Protein AF-A0A8T6Y5B9-F1 (afdb_monomer)

Radius of gyration: 26.4 Å; Cα contacts (8 Å, |Δi|>4): 118; chains: 1; bounding box: 55×41×77 Å

Sequence (148 aa):
MKRRPLILALGVMLLVVIGAAAWYLASPLFIDRTVEEEFPISLPGESEMEEMSELERQSLATEVMETAQAMPDERMEEPMPTERAPEEVRTGDFVGADSFHQGSGQARIFVLADGTRLLRLEDFMVTNGPDLHVLLATEPSPAGQDDL

Foldseek 3Di:
DPVVVVVVVVVVVVVVVVVVVVCVVCVLQPDDDDDDDDDPDDDPPPVSVVVDDPVVVVVVVVVVVVVVVPDPPPPPPQPDQDPDDWAWDDKDWDAALDPQWGWTFMWIWTQGSSRDIDTDTGPIDIRGDPDDDDDDFPDPRDNDPVRD

Structure (mmCIF, N/CA/C/O backbone):
data_AF-A0A8T6Y5B9-F1
#
_entry.id   AF-A0A8T6Y5B9-F1
#
loop_
_atom_site.group_PDB
_atom_site.id
_atom_site.type_symbol
_atom_site.label_atom_id
_atom_site.label_alt_id
_atom_site.label_comp_id
_atom_site.label_asym_id
_atom_site.label_entity_id
_atom_site.label_seq_id
_atom_site.pdbx_PDB_ins_code
_atom_site.Cartn_x
_atom_site.Cartn_y
_atom_site.Cartn_z
_atom_site.occupancy
_atom_site.B_iso_o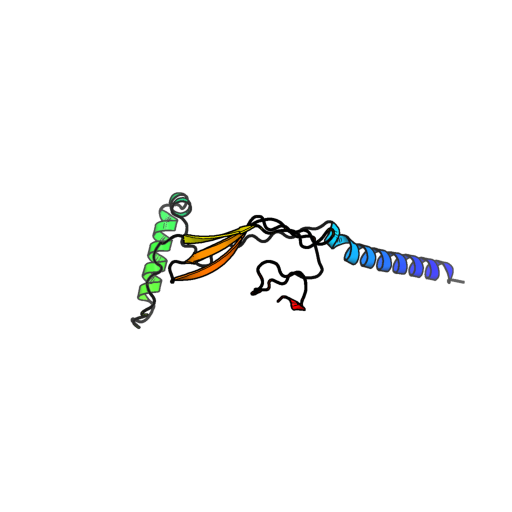r_equiv
_atom_site.auth_seq_id
_atom_site.auth_comp_id
_atom_site.auth_asym_id
_atom_site.auth_atom_id
_atom_site.pdbx_PDB_model_num
ATOM 1 N N . MET A 1 1 ? 33.107 20.531 -43.721 1.00 54.91 1 MET A N 1
ATOM 2 C CA . MET A 1 1 ? 33.435 19.153 -43.285 1.00 54.91 1 MET A CA 1
ATOM 3 C C . MET A 1 1 ? 33.362 19.034 -41.753 1.00 54.91 1 MET A C 1
ATOM 5 O O . MET A 1 1 ? 34.398 19.138 -41.123 1.00 54.91 1 MET A O 1
ATOM 9 N N . LYS A 1 2 ? 32.172 18.874 -41.133 1.00 63.06 2 LYS A N 1
ATOM 10 C CA . LYS A 1 2 ? 32.004 18.583 -39.676 1.00 63.06 2 LYS A CA 1
ATOM 11 C C . LYS A 1 2 ? 30.701 17.818 -39.324 1.00 63.06 2 LYS A C 1
ATOM 13 O O . LYS A 1 2 ? 30.277 17.813 -38.179 1.00 63.06 2 LYS A O 1
ATOM 18 N N . ARG A 1 3 ? 30.028 17.174 -40.292 1.00 70.56 3 ARG A N 1
ATOM 19 C CA . ARG A 1 3 ? 28.700 16.553 -40.063 1.00 70.56 3 ARG A CA 1
ATOM 20 C C . ARG A 1 3 ? 28.756 15.220 -39.302 1.00 70.56 3 ARG A C 1
ATOM 22 O O . ARG A 1 3 ? 27.829 14.899 -38.579 1.00 70.56 3 ARG A O 1
ATOM 29 N N . ARG A 1 4 ? 29.857 14.471 -39.416 1.00 78.88 4 ARG A N 1
ATOM 30 C CA . ARG A 1 4 ? 30.062 13.181 -38.731 1.00 78.88 4 ARG A CA 1
ATOM 31 C C . ARG A 1 4 ? 30.026 13.259 -37.193 1.00 78.88 4 ARG A C 1
ATOM 33 O O . ARG A 1 4 ? 29.256 12.500 -36.617 1.00 78.88 4 ARG A O 1
ATOM 40 N N . PRO A 1 5 ? 30.773 14.161 -36.522 1.00 82.81 5 PRO A N 1
ATOM 41 C CA . PRO A 1 5 ? 30.681 14.282 -35.065 1.00 82.81 5 PRO A CA 1
ATOM 42 C C . PRO A 1 5 ? 29.301 14.775 -34.612 1.00 82.81 5 PRO A C 1
ATOM 44 O O . PRO A 1 5 ? 28.825 14.351 -33.569 1.00 82.81 5 PRO A O 1
ATOM 47 N N . LEU A 1 6 ? 28.626 15.602 -35.422 1.00 85.19 6 LEU A N 1
ATOM 48 C CA . LEU A 1 6 ? 27.264 16.060 -35.139 1.00 85.19 6 LEU A CA 1
ATOM 49 C C . LEU A 1 6 ? 26.246 14.906 -35.187 1.00 85.19 6 LEU A C 1
ATOM 51 O O . LEU A 1 6 ? 25.402 14.803 -34.308 1.00 85.19 6 LEU A O 1
ATOM 55 N N . ILE A 1 7 ? 26.345 14.021 -36.186 1.00 90.12 7 ILE A N 1
ATOM 56 C CA . ILE A 1 7 ? 25.473 12.840 -36.310 1.00 90.12 7 ILE A CA 1
ATOM 57 C C . ILE A 1 7 ? 25.712 11.863 -35.152 1.00 90.12 7 ILE A C 1
ATOM 59 O O . ILE A 1 7 ? 24.751 11.346 -34.594 1.00 90.12 7 ILE A O 1
ATOM 63 N N . LEU A 1 8 ? 26.972 11.641 -34.760 1.00 91.31 8 LEU A N 1
ATOM 64 C CA . LEU A 1 8 ? 27.297 10.804 -33.601 1.00 91.31 8 LEU A CA 1
ATOM 65 C C . LEU A 1 8 ? 26.741 11.400 -32.303 1.00 91.31 8 LEU A C 1
ATOM 67 O O . LEU A 1 8 ? 26.109 10.683 -31.536 1.00 91.31 8 LEU A O 1
ATOM 71 N N . ALA A 1 9 ? 26.911 12.706 -32.085 1.00 92.44 9 ALA A N 1
ATOM 72 C CA . ALA A 1 9 ? 26.361 13.387 -30.915 1.00 92.44 9 ALA A CA 1
ATOM 73 C C . ALA A 1 9 ? 24.825 13.300 -30.866 1.00 92.44 9 ALA A C 1
ATOM 75 O O . ALA A 1 9 ? 24.260 13.004 -29.816 1.00 92.44 9 ALA A O 1
ATOM 76 N N . LEU A 1 10 ? 24.151 13.487 -32.007 1.00 94.88 10 LEU A N 1
ATOM 77 C CA . LEU A 1 10 ? 22.697 13.348 -32.110 1.00 94.88 10 LEU A CA 1
ATOM 78 C C . LEU A 1 10 ? 22.241 11.907 -31.833 1.00 94.88 10 LEU A C 1
ATOM 80 O O . LEU A 1 10 ? 21.259 11.702 -31.129 1.00 94.88 10 LEU A O 1
ATOM 84 N N . GLY A 1 11 ? 22.970 10.915 -32.351 1.00 96.56 11 GLY A N 1
ATOM 85 C CA . GLY A 1 11 ? 22.688 9.500 -32.112 1.00 96.56 11 GLY A CA 1
ATOM 86 C C . GLY A 1 11 ? 22.847 9.106 -30.643 1.00 96.56 11 GLY A C 1
ATOM 87 O O . GLY A 1 11 ? 21.987 8.419 -30.102 1.00 96.56 11 GLY A O 1
ATOM 88 N N . VAL A 1 12 ? 23.898 9.590 -29.974 1.00 97.44 12 VAL A N 1
ATOM 89 C CA . VAL A 1 12 ? 24.101 9.373 -28.532 1.00 97.44 12 VAL A CA 1
ATOM 90 C C . VAL A 1 12 ? 22.983 10.026 -27.725 1.00 97.44 12 VAL A C 1
ATOM 92 O O . VAL A 1 12 ? 22.411 9.382 -26.853 1.00 97.44 12 VAL A O 1
ATOM 95 N N . MET A 1 13 ? 22.620 11.270 -28.041 1.00 97.56 13 MET A N 1
ATOM 96 C CA . MET A 1 13 ? 21.514 11.955 -27.371 1.00 97.56 13 MET A CA 1
ATOM 97 C C . MET A 1 13 ? 20.188 11.206 -27.551 1.00 97.56 13 MET A C 1
ATOM 99 O O . MET A 1 13 ? 19.460 11.020 -26.581 1.00 97.56 13 MET A O 1
ATOM 103 N N . LEU A 1 14 ? 19.895 10.720 -28.761 1.00 97.81 14 LEU A N 1
ATOM 104 C CA . LEU A 1 14 ? 18.699 9.919 -29.019 1.00 97.81 14 LEU A CA 1
ATOM 105 C C . LEU A 1 14 ? 18.702 8.616 -28.207 1.00 97.81 14 LEU A C 1
ATOM 107 O O . LEU A 1 14 ? 17.686 8.268 -27.615 1.00 97.81 14 LEU A O 1
ATOM 111 N N . LEU A 1 15 ? 19.841 7.922 -28.135 1.00 98.19 15 LEU A N 1
ATOM 112 C CA . LEU A 1 15 ? 19.991 6.714 -27.319 1.00 98.19 15 LEU A CA 1
ATOM 113 C C . LEU A 1 15 ? 19.756 6.982 -25.833 1.00 98.19 15 LEU A C 1
ATOM 115 O O . LEU A 1 15 ? 19.089 6.188 -25.179 1.00 98.19 15 LEU A O 1
ATOM 119 N N . VAL A 1 16 ? 20.260 8.100 -25.307 1.00 98.31 16 VAL A N 1
ATOM 120 C CA . VAL A 1 16 ? 20.036 8.495 -23.909 1.00 98.31 16 VAL A CA 1
ATOM 121 C C . VAL A 1 16 ? 18.553 8.748 -23.649 1.00 98.31 16 VAL A C 1
ATOM 123 O O . VAL A 1 16 ? 18.023 8.254 -22.658 1.00 98.31 16 VAL A O 1
ATOM 126 N N . VAL A 1 17 ? 17.863 9.458 -24.547 1.00 98.31 17 VAL A N 1
ATOM 127 C CA . VAL A 1 17 ? 16.420 9.724 -24.414 1.00 98.31 17 VAL A CA 1
ATOM 128 C C . VAL A 1 17 ? 15.612 8.426 -24.459 1.00 98.31 17 VAL A C 1
ATOM 130 O O . VAL A 1 17 ? 14.750 8.218 -23.610 1.00 98.31 17 VAL A O 1
ATOM 133 N N . ILE A 1 18 ? 15.913 7.531 -25.406 1.00 98.25 18 ILE A N 1
ATOM 134 C CA . ILE A 1 18 ? 15.248 6.223 -25.503 1.00 98.25 18 ILE A CA 1
ATOM 135 C C . ILE A 1 18 ? 15.522 5.390 -24.249 1.00 98.25 18 ILE A C 1
ATOM 137 O O . ILE A 1 18 ? 14.598 4.792 -23.707 1.00 98.25 18 ILE A O 1
ATOM 141 N N . GLY A 1 19 ? 16.765 5.374 -23.765 1.00 98.25 19 GLY A N 1
ATOM 142 C CA . GLY A 1 19 ? 17.140 4.661 -22.547 1.00 98.25 19 GLY A CA 1
ATOM 143 C C . GLY A 1 19 ? 16.400 5.182 -21.315 1.00 98.25 19 GLY A C 1
ATOM 144 O O . GLY A 1 19 ? 15.865 4.388 -20.548 1.00 98.25 19 GLY A O 1
ATOM 145 N N . ALA A 1 20 ? 16.301 6.504 -21.158 1.00 97.56 20 ALA A N 1
ATOM 146 C CA . ALA A 1 20 ? 15.557 7.123 -20.064 1.00 97.56 20 ALA A CA 1
ATOM 147 C C . ALA A 1 20 ? 14.054 6.805 -20.134 1.00 97.56 20 ALA A C 1
ATOM 149 O O . ALA A 1 20 ? 13.455 6.464 -19.117 1.00 97.56 20 ALA A O 1
ATOM 150 N N . ALA A 1 21 ? 13.456 6.860 -21.328 1.00 96.81 21 ALA A N 1
ATOM 151 C CA . ALA A 1 21 ? 12.051 6.508 -21.527 1.00 96.81 21 ALA A CA 1
ATOM 152 C C . ALA A 1 21 ? 11.784 5.022 -21.239 1.00 96.81 21 ALA A C 1
ATOM 154 O O . ALA A 1 21 ? 10.830 4.693 -20.538 1.00 96.81 21 ALA A O 1
ATOM 155 N N . ALA A 1 22 ? 12.647 4.129 -21.733 1.00 96.00 22 ALA A N 1
ATOM 156 C CA . ALA A 1 22 ? 12.554 2.697 -21.469 1.00 96.00 22 ALA A CA 1
ATOM 157 C C . ALA A 1 22 ? 12.674 2.396 -19.970 1.00 96.00 22 ALA A C 1
ATOM 159 O O . ALA A 1 22 ? 11.895 1.605 -19.448 1.00 96.00 22 ALA A O 1
ATOM 160 N N . TRP A 1 23 ? 13.601 3.060 -19.271 1.00 95.25 23 TRP A N 1
ATOM 161 C CA . TRP A 1 23 ? 13.734 2.927 -17.824 1.00 95.25 23 TRP A CA 1
ATOM 162 C C . TRP A 1 23 ? 12.483 3.412 -17.091 1.00 95.25 23 TRP A C 1
ATOM 164 O O . TRP A 1 23 ? 11.965 2.675 -16.267 1.00 95.25 23 TRP A O 1
ATOM 174 N N . TYR A 1 24 ? 11.954 4.591 -17.424 1.00 91.75 24 TYR A N 1
ATOM 175 C CA . TYR A 1 24 ? 10.745 5.133 -16.793 1.00 91.75 24 TYR A CA 1
ATOM 176 C C . TYR A 1 24 ? 9.523 4.207 -16.936 1.00 91.75 24 TYR A C 1
ATOM 178 O O . TYR A 1 24 ? 8.742 4.067 -16.001 1.00 91.75 24 TYR A O 1
ATOM 186 N N . LEU A 1 25 ? 9.373 3.548 -18.090 1.00 90.44 25 LEU A N 1
ATOM 187 C CA . LEU A 1 25 ? 8.274 2.611 -18.358 1.00 90.44 25 LEU A CA 1
ATOM 188 C C . LEU A 1 25 ? 8.479 1.234 -17.710 1.00 90.44 25 LEU A C 1
ATOM 190 O O . LEU A 1 25 ? 7.505 0.580 -17.353 1.00 90.44 25 LEU A O 1
ATOM 194 N N . ALA A 1 26 ? 9.726 0.772 -17.590 1.00 89.50 26 ALA A N 1
ATOM 195 C CA . ALA A 1 26 ? 10.037 -0.561 -17.079 1.00 89.50 26 ALA A CA 1
ATOM 196 C C . ALA A 1 26 ? 10.311 -0.583 -15.571 1.00 89.50 26 ALA A C 1
ATOM 198 O O . ALA A 1 26 ? 10.074 -1.604 -14.935 1.00 89.50 26 ALA A O 1
ATOM 199 N N . SER A 1 27 ? 10.800 0.513 -14.983 1.00 90.62 27 SER A N 1
ATOM 200 C CA . SER A 1 27 ? 11.190 0.559 -13.572 1.00 90.62 27 SER A CA 1
ATOM 201 C C . SER A 1 27 ? 10.068 0.185 -12.599 1.00 90.62 27 SER A C 1
ATOM 203 O O . SER A 1 27 ? 10.385 -0.505 -11.632 1.00 90.62 27 SER A O 1
ATOM 205 N N . PRO A 1 28 ? 8.781 0.531 -12.833 1.00 87.50 28 PRO A N 1
ATOM 206 C CA . PRO A 1 28 ? 7.703 0.095 -11.946 1.00 87.50 28 PRO A CA 1
ATOM 207 C C . PRO A 1 28 ? 7.551 -1.431 -11.874 1.00 87.50 28 PRO A C 1
ATOM 209 O O . PRO A 1 28 ? 7.037 -1.939 -10.892 1.00 87.50 28 PRO A O 1
ATOM 212 N N . LEU A 1 29 ? 8.032 -2.192 -12.864 1.00 85.75 29 LEU A N 1
ATOM 213 C CA . LEU A 1 29 ? 7.978 -3.661 -12.826 1.00 85.75 29 LEU A CA 1
ATOM 214 C C . LEU A 1 29 ? 8.993 -4.286 -11.855 1.00 85.75 29 LEU A C 1
ATOM 216 O O . LEU A 1 29 ? 8.920 -5.484 -11.602 1.00 85.75 29 LEU A O 1
ATOM 220 N N . PHE A 1 30 ? 9.959 -3.507 -11.356 1.00 87.25 30 PHE A N 1
ATOM 221 C CA . PHE A 1 30 ? 11.065 -4.003 -10.528 1.00 87.25 30 PHE A CA 1
ATOM 222 C C . PHE A 1 30 ? 11.235 -3.254 -9.203 1.00 87.25 30 PHE A C 1
ATOM 224 O O . PHE A 1 30 ? 12.073 -3.650 -8.397 1.00 87.25 30 PHE A O 1
ATOM 231 N N . ILE A 1 31 ? 10.531 -2.136 -9.012 1.00 87.81 31 ILE A N 1
ATOM 232 C CA . ILE A 1 31 ? 10.682 -1.272 -7.842 1.00 87.81 31 ILE A CA 1
ATOM 233 C C . ILE A 1 31 ? 9.360 -1.241 -7.094 1.00 87.81 31 ILE A C 1
ATOM 235 O O . ILE A 1 31 ? 8.391 -0.655 -7.573 1.00 87.81 31 ILE A O 1
ATOM 239 N N . ASP A 1 32 ? 9.376 -1.817 -5.899 1.00 89.75 32 ASP A N 1
ATOM 240 C CA . ASP A 1 32 ? 8.232 -1.841 -4.999 1.00 89.75 32 ASP A CA 1
ATOM 241 C C . ASP A 1 32 ? 8.285 -0.669 -4.015 1.00 89.75 32 ASP A C 1
ATOM 243 O O . ASP A 1 32 ? 9.358 -0.173 -3.651 1.00 89.75 32 ASP A O 1
ATOM 247 N N . ARG A 1 33 ? 7.106 -0.221 -3.575 1.00 88.56 33 ARG A N 1
ATOM 248 C CA . ARG A 1 33 ? 6.955 0.809 -2.547 1.00 88.56 33 ARG A CA 1
ATOM 249 C C . ARG A 1 33 ? 6.203 0.233 -1.356 1.00 88.56 33 ARG A C 1
ATOM 251 O O . ARG A 1 33 ? 5.022 -0.074 -1.468 1.00 88.56 33 ARG A O 1
ATOM 258 N N . THR A 1 34 ? 6.875 0.175 -0.214 1.00 91.50 34 THR A N 1
ATOM 259 C CA . THR A 1 34 ? 6.259 -0.183 1.067 1.00 91.50 34 THR A CA 1
ATOM 260 C C . THR A 1 34 ? 5.827 1.081 1.800 1.00 91.50 34 THR A C 1
ATOM 262 O O . THR A 1 34 ? 6.546 2.085 1.796 1.00 91.50 34 THR A O 1
ATOM 265 N N . VAL A 1 35 ? 4.641 1.041 2.401 1.00 91.88 35 VAL A N 1
ATOM 266 C CA . VAL A 1 35 ? 4.094 2.114 3.230 1.00 91.88 35 VAL A CA 1
ATOM 267 C C . VAL A 1 35 ? 3.717 1.501 4.571 1.00 91.88 35 VAL A C 1
ATOM 269 O O . VAL A 1 35 ? 2.902 0.585 4.622 1.00 91.88 35 VAL A O 1
ATOM 272 N N . GLU A 1 36 ? 4.341 1.992 5.634 1.00 92.31 36 GLU A N 1
ATOM 273 C CA . GLU A 1 36 ? 4.051 1.604 7.012 1.00 92.31 36 GLU A CA 1
ATOM 274 C C . GLU A 1 36 ? 3.458 2.824 7.714 1.00 92.31 36 GLU A C 1
ATOM 276 O O . GLU A 1 36 ? 4.093 3.877 7.792 1.00 92.31 36 GLU A O 1
ATOM 281 N N . GLU A 1 37 ? 2.207 2.695 8.153 1.00 88.25 37 GLU A N 1
ATOM 282 C CA . GLU A 1 37 ? 1.471 3.755 8.838 1.00 88.25 37 GLU A CA 1
ATOM 283 C C . GLU A 1 37 ? 1.190 3.339 10.283 1.00 88.25 37 GLU A C 1
ATOM 285 O O . GLU A 1 37 ? 0.675 2.247 10.566 1.00 88.25 37 GLU A O 1
ATOM 290 N N . GLU A 1 38 ? 1.525 4.235 11.206 1.00 85.69 38 GLU A N 1
ATOM 291 C CA . GLU A 1 38 ? 1.171 4.104 12.615 1.00 85.69 38 GLU A CA 1
ATOM 292 C C . GLU A 1 38 ? -0.316 4.387 12.829 1.00 85.69 38 GLU A C 1
ATOM 294 O O . GLU A 1 38 ? -0.988 5.010 12.001 1.00 85.69 38 GLU A O 1
ATOM 299 N N . PHE A 1 39 ? -0.856 3.938 13.961 1.00 81.88 39 PHE A N 1
ATOM 300 C CA . PHE A 1 39 ? -2.225 4.297 14.305 1.00 81.88 39 PHE A CA 1
ATOM 301 C C . PHE A 1 39 ? -2.332 5.815 14.549 1.00 81.88 39 PHE A C 1
ATOM 303 O O . PHE A 1 39 ? -1.468 6.406 15.202 1.00 81.88 39 PHE A O 1
ATOM 310 N N . PRO A 1 40 ? -3.411 6.468 14.078 1.00 72.25 40 PRO A N 1
ATOM 311 C CA . PRO A 1 40 ? -3.572 7.921 14.183 1.00 72.25 40 PRO A CA 1
ATOM 312 C C . PRO A 1 40 ? -3.700 8.418 15.634 1.00 72.25 40 PRO A C 1
ATOM 314 O O . PRO A 1 40 ? -3.580 9.613 15.883 1.00 72.25 40 PRO A O 1
ATOM 317 N N . ILE A 1 41 ? -3.906 7.508 16.591 1.00 63.69 41 ILE A N 1
ATOM 318 C CA . ILE A 1 41 ? -3.835 7.766 18.029 1.00 63.69 41 ILE A CA 1
ATOM 319 C C . ILE A 1 41 ? -2.832 6.768 18.606 1.00 63.69 41 ILE A C 1
ATOM 321 O O . ILE A 1 41 ? -3.190 5.650 18.970 1.00 63.69 41 ILE A O 1
ATOM 325 N N . SER A 1 42 ? -1.568 7.172 18.638 1.00 53.50 42 SER A N 1
ATOM 326 C CA . SER A 1 42 ? -0.488 6.430 19.283 1.00 53.50 42 SER A CA 1
ATOM 327 C C . SER A 1 42 ? -0.057 7.233 20.507 1.00 53.50 42 SER A C 1
ATOM 329 O O . SER A 1 42 ? 0.707 8.189 20.392 1.00 53.50 42 SER A O 1
ATOM 331 N N . LEU A 1 43 ? -0.590 6.898 21.683 1.00 58.09 43 LEU A N 1
ATOM 332 C CA . LEU A 1 43 ? 0.196 7.116 22.897 1.00 58.09 43 LEU A CA 1
ATOM 333 C C . LEU A 1 43 ? 1.312 6.065 22.863 1.00 58.09 43 LEU A C 1
ATOM 335 O O . LEU A 1 43 ? 1.015 4.945 22.433 1.00 58.09 43 LEU A O 1
ATOM 339 N N . PRO A 1 44 ? 2.556 6.400 23.257 1.00 55.78 44 PRO A N 1
ATOM 340 C CA . PRO A 1 44 ? 3.631 5.417 23.287 1.00 55.78 44 PRO A CA 1
ATOM 341 C C . PRO A 1 44 ? 3.128 4.176 24.021 1.00 55.78 44 PRO A C 1
ATOM 343 O O . PRO A 1 44 ? 2.548 4.293 25.105 1.00 55.78 44 PRO A O 1
ATOM 346 N N . GLY A 1 45 ? 3.260 3.010 23.389 1.00 57.81 45 GLY A N 1
ATOM 347 C CA . GLY A 1 45 ? 2.768 1.760 23.965 1.00 57.81 45 GLY A CA 1
ATOM 348 C C . GLY A 1 45 ? 3.423 1.508 25.325 1.00 57.81 45 GLY A C 1
ATOM 349 O O . GLY A 1 45 ? 4.495 2.043 25.604 1.00 57.81 45 GLY A O 1
ATOM 350 N N . GLU A 1 46 ? 2.824 0.681 26.188 1.00 56.59 46 GLU A N 1
ATOM 351 C CA . GLU A 1 46 ? 3.431 0.347 27.492 1.00 56.59 46 GLU A CA 1
ATOM 352 C C . GLU A 1 46 ? 4.896 -0.103 27.349 1.00 56.59 46 GLU A C 1
ATOM 354 O O . GLU A 1 46 ? 5.738 0.310 28.141 1.00 56.59 46 GLU A O 1
ATOM 359 N N . SER A 1 47 ? 5.224 -0.831 26.276 1.00 57.25 47 SER A N 1
ATOM 360 C CA . SER A 1 47 ? 6.589 -1.244 25.936 1.00 57.25 47 SER A CA 1
ATOM 361 C C . SER A 1 47 ? 7.527 -0.082 25.596 1.00 57.25 47 SER A C 1
ATOM 363 O O . SER A 1 47 ? 8.671 -0.069 26.031 1.00 57.25 47 SER A O 1
ATOM 365 N N . GLU A 1 48 ? 7.060 0.924 24.860 1.00 64.44 48 GLU A N 1
ATOM 366 C CA . GLU A 1 48 ? 7.868 2.103 24.517 1.00 64.44 48 GLU A CA 1
ATOM 367 C C . GLU A 1 48 ? 8.035 3.021 25.733 1.00 64.44 48 GLU A C 1
ATOM 369 O O . GLU A 1 48 ? 9.098 3.599 25.952 1.00 64.44 48 GLU A O 1
ATOM 374 N N . MET A 1 49 ? 7.008 3.100 26.587 1.00 63.75 49 MET A N 1
ATOM 375 C CA . MET A 1 49 ? 7.092 3.778 27.878 1.00 63.75 49 MET A CA 1
ATOM 376 C C . MET A 1 49 ? 8.043 3.078 28.852 1.00 63.75 49 MET A C 1
ATOM 378 O O . MET A 1 49 ? 8.623 3.752 29.701 1.00 63.75 49 MET A O 1
ATOM 382 N N . GLU A 1 50 ? 8.193 1.757 28.778 1.00 67.75 50 GLU A N 1
ATOM 383 C CA . GLU A 1 50 ? 9.162 0.989 29.572 1.00 67.75 50 GLU A CA 1
ATOM 384 C C . GLU A 1 50 ? 10.600 1.113 29.047 1.00 67.75 50 GLU A C 1
ATOM 386 O O . GLU A 1 50 ? 11.543 1.041 29.837 1.00 67.75 50 GLU A O 1
ATOM 391 N N . GLU A 1 51 ? 10.778 1.330 27.742 1.00 76.19 51 GLU A N 1
ATOM 392 C CA . GLU A 1 51 ? 12.090 1.535 27.116 1.00 76.19 51 GLU A CA 1
ATOM 393 C C . GLU A 1 51 ? 12.606 2.979 27.229 1.00 76.19 51 GLU A C 1
ATOM 395 O O . GLU A 1 51 ? 13.821 3.201 27.208 1.00 76.19 51 GLU A O 1
ATOM 400 N N . MET A 1 52 ? 11.715 3.962 27.395 1.00 72.25 52 MET A N 1
ATOM 401 C CA . MET A 1 52 ? 12.098 5.345 27.682 1.00 72.25 52 MET A CA 1
ATOM 402 C C . MET A 1 52 ? 12.788 5.465 29.040 1.00 72.25 52 MET A C 1
ATOM 404 O O . MET A 1 52 ? 12.395 4.850 30.035 1.00 72.25 52 MET A O 1
ATOM 408 N N . SER A 1 53 ? 13.799 6.332 29.117 1.00 85.75 53 SER A N 1
ATOM 409 C CA . SER A 1 53 ? 14.409 6.630 30.407 1.00 85.75 53 SER A CA 1
ATOM 410 C C . SER A 1 53 ? 13.389 7.291 31.341 1.00 85.75 53 SER A C 1
ATOM 412 O O . SER A 1 53 ? 12.526 8.063 30.921 1.00 85.75 53 SER A O 1
ATOM 414 N N . GLU A 1 54 ? 13.521 7.040 32.645 1.00 79.31 54 GLU A N 1
ATOM 415 C CA . GLU A 1 54 ? 12.686 7.676 33.677 1.00 79.31 54 GLU A CA 1
ATOM 416 C C . GLU A 1 54 ? 12.675 9.213 33.544 1.00 79.31 54 GLU A C 1
ATOM 418 O O . GLU A 1 54 ? 11.675 9.872 33.817 1.00 79.31 54 GLU A O 1
ATOM 423 N N . LEU A 1 55 ? 13.785 9.781 33.066 1.00 82.75 55 LEU A N 1
ATOM 424 C CA . LEU A 1 55 ? 13.947 11.212 32.834 1.00 82.75 55 LEU A CA 1
ATOM 425 C C . LEU A 1 55 ? 13.070 11.717 31.678 1.00 82.75 55 LEU A C 1
ATOM 427 O O . LEU A 1 55 ? 12.427 12.754 31.819 1.00 82.75 55 LEU A O 1
ATOM 431 N N . GLU A 1 56 ? 13.009 10.975 30.570 1.00 80.81 56 GLU A N 1
ATOM 432 C CA . GLU A 1 56 ? 12.158 11.293 29.416 1.00 80.81 56 GLU A CA 1
ATOM 433 C C . GLU A 1 56 ? 10.675 11.141 29.759 1.00 80.81 56 GLU A C 1
ATOM 435 O O . GLU A 1 56 ? 9.874 12.007 29.413 1.00 80.81 56 GLU A O 1
ATOM 440 N N . ARG A 1 57 ? 10.306 10.106 30.528 1.00 77.69 57 ARG A N 1
ATOM 441 C CA . ARG A 1 57 ? 8.934 9.952 31.044 1.00 77.69 57 ARG A CA 1
ATOM 442 C C . ARG A 1 57 ? 8.522 11.137 31.913 1.00 77.69 57 ARG A C 1
ATOM 444 O O . ARG A 1 57 ? 7.417 11.656 31.766 1.00 77.69 57 ARG A O 1
ATOM 451 N N . GLN A 1 58 ? 9.400 11.574 32.817 1.00 81.75 58 GLN A N 1
ATOM 452 C CA . GLN A 1 58 ? 9.133 12.709 33.701 1.00 81.75 58 GLN A CA 1
ATOM 453 C C . GLN A 1 58 ? 9.052 14.036 32.940 1.00 81.75 58 GLN A C 1
ATOM 455 O O . GLN A 1 58 ? 8.201 14.865 33.272 1.00 81.75 58 GLN A O 1
ATOM 460 N N . SER A 1 59 ? 9.883 14.246 31.912 1.00 83.38 59 SER A N 1
ATOM 461 C CA . SER A 1 59 ? 9.783 15.442 31.070 1.00 83.38 59 SER A CA 1
ATOM 462 C C . SER A 1 59 ? 8.500 15.446 30.249 1.00 83.38 59 SER A C 1
ATOM 464 O O . SER A 1 59 ? 7.819 16.465 30.232 1.00 83.38 59 SER A O 1
ATOM 466 N N . LEU A 1 60 ? 8.121 14.306 29.661 1.00 81.62 60 LEU A N 1
ATOM 467 C CA . LEU A 1 60 ? 6.887 14.173 28.886 1.00 81.62 60 LEU A CA 1
ATOM 468 C C . LEU A 1 60 ? 5.657 14.433 29.768 1.00 81.62 60 LEU A C 1
ATOM 470 O O . LEU A 1 60 ? 4.770 15.197 29.403 1.00 81.62 60 LEU A O 1
ATOM 474 N N . ALA A 1 61 ? 5.638 13.864 30.978 1.00 79.94 61 ALA A N 1
ATOM 475 C CA . ALA A 1 61 ? 4.577 14.097 31.955 1.00 79.94 61 ALA A CA 1
ATOM 476 C C . ALA A 1 61 ? 4.490 15.573 32.381 1.00 79.94 61 ALA A C 1
ATOM 478 O O . ALA A 1 61 ? 3.393 16.111 32.534 1.00 79.94 61 ALA A O 1
ATOM 479 N N . THR A 1 62 ? 5.635 16.240 32.550 1.00 83.19 62 THR A N 1
ATOM 480 C CA . THR A 1 62 ? 5.692 17.667 32.901 1.00 83.19 62 THR A CA 1
ATOM 481 C C . THR A 1 62 ? 5.197 18.542 31.751 1.00 83.19 62 THR A C 1
ATOM 483 O O . THR A 1 62 ? 4.389 19.434 31.981 1.00 83.19 62 THR A O 1
ATOM 486 N N . GLU A 1 63 ? 5.616 18.254 30.519 1.00 81.31 63 GLU A N 1
ATOM 487 C CA . GLU A 1 63 ? 5.222 18.980 29.309 1.00 81.31 63 GLU A CA 1
ATOM 488 C C . GLU A 1 63 ? 3.720 18.853 29.027 1.00 81.31 63 GLU A C 1
ATOM 490 O O . GLU A 1 63 ? 3.050 19.853 28.763 1.00 81.31 63 GLU A O 1
ATOM 495 N N . VAL A 1 64 ? 3.154 17.651 29.172 1.00 78.81 64 VAL A N 1
ATOM 496 C CA . VAL A 1 64 ? 1.704 17.419 29.065 1.00 78.81 64 VAL A CA 1
ATOM 497 C C . VAL A 1 64 ? 0.948 18.204 30.141 1.00 78.81 64 VAL A C 1
ATOM 499 O O . VAL A 1 64 ? -0.063 18.843 29.849 1.00 78.81 64 VAL A O 1
ATOM 502 N N . MET A 1 65 ? 1.450 18.209 31.380 1.00 74.81 65 MET A N 1
ATOM 503 C CA . MET A 1 65 ? 0.814 18.909 32.499 1.00 74.81 65 MET A CA 1
ATOM 504 C C . MET A 1 65 ? 0.932 20.439 32.391 1.00 74.81 65 MET A C 1
ATOM 506 O O . MET A 1 65 ? 0.032 21.154 32.833 1.00 74.81 65 MET A O 1
ATOM 510 N N . GLU A 1 66 ? 2.017 20.954 31.815 1.00 80.06 66 GLU A N 1
ATOM 511 C CA . GLU A 1 66 ? 2.218 22.378 31.527 1.00 80.06 66 GLU A CA 1
ATOM 512 C C . GLU A 1 66 ? 1.339 22.835 30.358 1.00 80.06 66 GLU A C 1
ATOM 514 O O . GLU A 1 66 ? 0.659 23.856 30.457 1.00 80.06 66 GLU A O 1
ATOM 519 N N . THR A 1 67 ? 1.259 22.030 29.296 1.00 74.81 67 THR A N 1
ATOM 520 C CA . THR A 1 67 ? 0.371 22.275 28.152 1.00 74.81 67 THR A CA 1
ATOM 521 C C . THR A 1 67 ? -1.089 22.313 28.598 1.00 74.81 67 THR A C 1
ATOM 523 O O . THR A 1 67 ? -1.807 23.249 28.258 1.00 74.81 67 THR A O 1
ATOM 526 N N . ALA A 1 68 ? -1.509 21.369 29.448 1.00 69.38 68 ALA A N 1
ATOM 527 C CA . ALA A 1 68 ? -2.856 21.338 30.015 1.00 69.38 68 ALA A CA 1
ATOM 528 C C . ALA A 1 68 ? -3.190 22.578 30.867 1.00 69.38 68 ALA A C 1
ATOM 530 O O . ALA A 1 68 ? -4.340 23.001 30.906 1.00 69.38 68 ALA A O 1
ATOM 531 N N . GLN A 1 69 ? -2.201 23.178 31.539 1.00 74.88 69 GLN A N 1
ATOM 532 C CA . GLN A 1 69 ? -2.387 24.391 32.349 1.00 74.88 69 GLN A CA 1
ATOM 533 C C . GLN A 1 69 ? -2.349 25.688 31.529 1.00 74.88 69 GLN A C 1
ATOM 535 O O . GLN A 1 69 ? -2.923 26.694 31.947 1.00 74.88 69 GLN A O 1
ATOM 540 N N . ALA A 1 70 ? -1.648 25.691 30.392 1.00 74.19 70 ALA A N 1
ATOM 541 C CA . ALA A 1 70 ? -1.526 26.846 29.505 1.00 74.19 70 ALA A CA 1
ATOM 542 C C . ALA A 1 70 ? -2.734 27.015 28.568 1.00 74.19 70 ALA A C 1
ATOM 544 O O . ALA A 1 70 ? -2.925 28.093 27.996 1.00 74.19 70 ALA A O 1
ATOM 545 N N . MET A 1 71 ? -3.558 25.976 28.415 1.00 69.12 71 MET A N 1
ATOM 546 C CA . MET A 1 71 ? -4.830 26.078 27.711 1.00 69.12 71 MET A CA 1
ATOM 547 C C . MET A 1 71 ? -5.879 26.727 28.631 1.00 69.12 71 MET A C 1
ATOM 549 O O . MET A 1 71 ? -6.005 26.334 29.791 1.00 69.12 71 MET A O 1
ATOM 553 N N . PRO A 1 72 ? -6.621 27.752 28.168 1.00 60.47 72 PRO A N 1
ATOM 554 C CA . PRO A 1 72 ? -7.740 28.288 28.931 1.00 60.47 72 PRO A CA 1
ATOM 555 C C . PRO A 1 72 ? -8.754 27.173 29.206 1.00 60.47 72 PRO A C 1
ATOM 557 O O . PRO A 1 72 ? -8.970 26.316 28.354 1.00 60.47 72 PRO A O 1
ATOM 560 N N . ASP A 1 73 ? -9.378 27.228 30.383 1.00 55.31 73 ASP A N 1
ATOM 561 C CA . ASP A 1 73 ? -10.413 26.312 30.883 1.00 55.31 73 ASP A CA 1
ATOM 562 C C . ASP 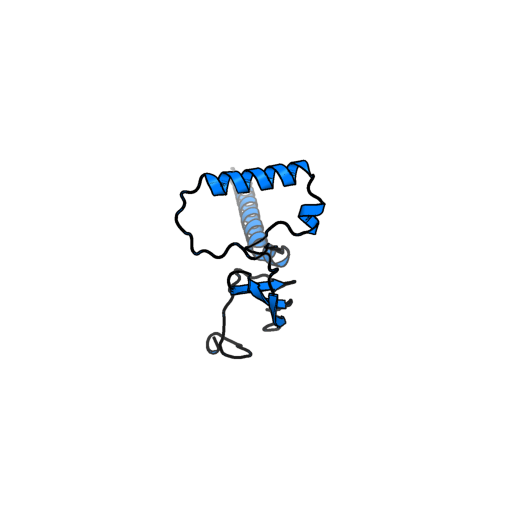A 1 73 ? -11.727 26.472 30.075 1.00 55.31 73 ASP A C 1
ATOM 564 O O . ASP A 1 73 ? -12.805 26.749 30.603 1.00 55.31 73 ASP A O 1
ATOM 568 N N . GLU A 1 74 ? -11.649 26.401 28.745 1.00 51.12 74 GLU A N 1
ATOM 569 C CA . GLU A 1 74 ? -12.783 26.002 27.930 1.00 51.12 74 GLU A CA 1
ATOM 570 C C . GLU A 1 74 ? -12.995 24.524 28.226 1.00 51.12 74 GLU A C 1
ATOM 572 O O . GLU A 1 74 ? -12.095 23.710 28.027 1.00 51.12 74 GLU A O 1
ATOM 577 N N . ARG A 1 75 ? -14.190 24.171 28.717 1.00 50.34 75 ARG A N 1
ATOM 578 C CA . ARG A 1 75 ? -14.626 22.774 28.738 1.00 50.34 75 ARG A CA 1
ATOM 579 C C . ARG A 1 75 ? -14.611 22.268 27.301 1.00 50.34 75 ARG A C 1
ATOM 581 O O . ARG A 1 75 ? -15.611 22.373 26.596 1.00 50.34 75 ARG A O 1
ATOM 588 N N . MET A 1 76 ? -13.489 21.710 26.881 1.00 51.19 76 MET A N 1
ATOM 589 C CA . MET A 1 76 ? -13.478 20.738 25.816 1.00 51.19 76 MET A CA 1
ATOM 590 C C . MET A 1 76 ? -14.236 19.542 26.389 1.00 51.19 76 MET A C 1
ATOM 592 O O . MET A 1 76 ? -13.727 18.805 27.227 1.00 51.19 76 MET A O 1
ATOM 596 N N . GLU A 1 77 ? -15.489 19.365 25.972 1.00 48.00 77 GLU A N 1
ATOM 597 C CA . GLU A 1 77 ? -16.199 18.083 26.082 1.00 48.00 77 GLU A CA 1
ATOM 598 C C . GLU A 1 77 ? -15.600 17.058 25.099 1.00 48.00 77 GLU A C 1
ATOM 600 O O . GLU A 1 77 ? -16.304 16.211 24.554 1.00 48.00 77 GLU A O 1
ATOM 605 N N . GLU A 1 78 ? -14.297 17.143 24.836 1.00 48.09 78 GLU A N 1
ATOM 606 C CA . GLU A 1 78 ? -13.580 16.109 24.122 1.00 48.09 78 GLU A CA 1
ATOM 607 C C . GLU A 1 78 ? -13.224 15.044 25.158 1.00 48.09 78 GLU A C 1
ATOM 609 O O . GLU A 1 78 ? -12.572 15.348 26.164 1.00 48.09 78 GLU A O 1
ATOM 614 N N . PRO A 1 79 ? -13.714 13.803 24.996 1.00 48.88 79 PRO A N 1
ATOM 615 C CA . PRO A 1 79 ? -13.347 12.741 25.908 1.00 48.88 79 PRO A CA 1
ATOM 616 C C . PRO A 1 79 ? -11.826 12.599 25.865 1.00 48.88 79 PRO A C 1
ATOM 618 O O . PRO A 1 79 ? -11.254 12.388 24.797 1.00 48.88 79 PRO A O 1
ATOM 621 N N . MET A 1 80 ? -11.188 12.721 27.034 1.00 46.69 80 MET A N 1
ATOM 622 C CA . MET A 1 80 ? -9.786 12.356 27.256 1.00 46.69 80 MET A CA 1
ATOM 623 C C . MET A 1 80 ? -9.462 11.095 26.444 1.00 46.69 80 MET A C 1
ATOM 625 O O . MET A 1 80 ? -10.277 10.161 26.506 1.00 46.69 80 MET A O 1
ATOM 629 N N . PRO A 1 81 ? -8.331 11.042 25.706 1.00 50.66 81 PRO A N 1
ATOM 630 C CA . PRO A 1 81 ? -7.977 9.878 24.908 1.00 50.66 81 PRO A CA 1
ATOM 631 C C . PRO A 1 81 ? -7.958 8.687 25.853 1.00 50.66 81 PRO A C 1
ATOM 633 O O . PRO A 1 81 ? -7.105 8.553 26.726 1.00 50.66 81 PRO A O 1
ATOM 636 N N . THR A 1 82 ? -9.005 7.876 25.758 1.00 49.53 82 THR A N 1
ATOM 637 C CA . THR A 1 82 ? -9.107 6.673 26.557 1.00 49.53 82 THR A CA 1
ATOM 638 C C . THR A 1 82 ? -7.988 5.783 26.044 1.00 49.53 82 THR A C 1
ATOM 640 O O . THR A 1 82 ? -7.906 5.571 24.838 1.00 49.53 82 THR A O 1
ATOM 643 N N . GLU A 1 83 ? -7.140 5.280 26.938 1.00 54.41 83 GLU A N 1
ATOM 644 C CA . GLU A 1 83 ? -6.006 4.368 26.693 1.00 54.41 83 GLU A CA 1
ATOM 645 C C . GLU A 1 83 ? -6.428 3.005 26.090 1.00 54.41 83 GLU A C 1
ATOM 647 O O . GLU A 1 83 ? -5.832 1.962 26.343 1.00 54.41 83 GLU A O 1
ATOM 652 N N . ARG A 1 84 ? -7.516 2.960 25.321 1.00 61.41 84 ARG A N 1
ATOM 653 C CA . ARG A 1 84 ? -7.973 1.775 24.614 1.00 61.41 84 ARG A CA 1
ATOM 654 C C . ARG A 1 84 ? -7.165 1.634 23.338 1.00 61.41 84 ARG A C 1
ATOM 656 O O . ARG A 1 84 ? -7.297 2.444 22.421 1.00 61.41 84 ARG A O 1
ATOM 663 N N . ALA A 1 85 ? -6.386 0.559 23.283 1.00 71.88 85 ALA A N 1
ATOM 664 C CA . ALA A 1 85 ? -5.848 0.055 22.033 1.00 71.88 85 ALA A CA 1
ATOM 665 C C . ALA A 1 85 ? -6.987 -0.115 21.002 1.00 71.88 85 ALA A C 1
ATOM 667 O O . ALA A 1 85 ? -8.105 -0.475 21.393 1.00 71.88 85 ALA A O 1
ATOM 668 N N . PRO A 1 86 ? -6.729 0.137 19.706 1.00 86.12 86 PRO A N 1
ATOM 669 C CA . PRO A 1 86 ? -7.709 -0.091 18.651 1.00 86.12 86 PRO A CA 1
ATOM 670 C C . PRO A 1 86 ? -8.266 -1.521 18.711 1.00 86.12 86 PRO A C 1
ATOM 672 O O . PRO A 1 86 ? -7.510 -2.491 18.718 1.00 86.12 86 PRO A O 1
ATOM 675 N N . GLU A 1 87 ? -9.592 -1.660 18.749 1.00 90.00 87 GLU A N 1
ATOM 676 C CA . GLU A 1 87 ? -10.257 -2.965 18.790 1.00 90.00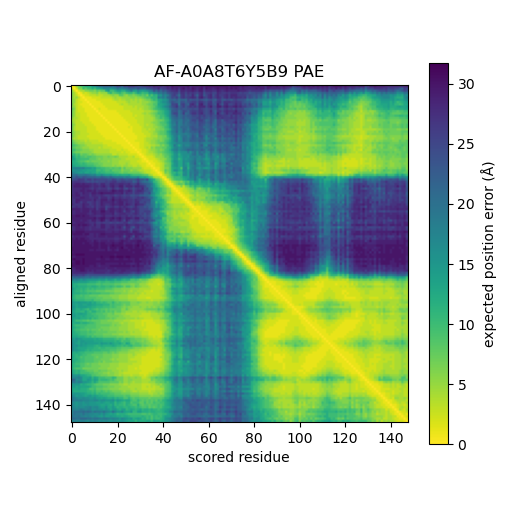 87 GLU A CA 1
ATOM 677 C C . GLU A 1 87 ? -10.564 -3.430 17.364 1.00 90.00 87 GLU A C 1
ATOM 679 O O . GLU A 1 87 ? -11.286 -2.752 16.630 1.00 90.00 87 GLU A O 1
ATOM 684 N N . GLU A 1 88 ? -10.033 -4.584 16.954 1.00 94.00 88 GLU A N 1
ATOM 685 C CA . GLU A 1 88 ? -10.364 -5.176 15.655 1.00 94.00 88 GLU A CA 1
ATOM 686 C C . GLU A 1 88 ? -11.814 -5.678 15.662 1.00 94.00 88 GLU A C 1
ATOM 688 O O . GLU A 1 88 ? -12.197 -6.506 16.487 1.00 94.00 88 GLU A O 1
ATOM 693 N N . VAL A 1 89 ? -12.625 -5.204 14.715 1.00 97.06 89 VAL A N 1
ATOM 694 C CA . VAL A 1 89 ? -14.045 -5.576 14.612 1.00 97.06 89 VAL A CA 1
ATOM 695 C C . VAL A 1 89 ? -14.372 -6.399 13.374 1.00 97.06 89 VAL A C 1
ATOM 697 O O . VAL A 1 89 ? -15.404 -7.074 13.340 1.00 97.06 89 VAL A O 1
ATOM 700 N N . ARG A 1 90 ? -13.547 -6.329 12.324 1.00 96.56 90 ARG A N 1
ATOM 701 C CA . ARG A 1 90 ? -13.752 -7.111 11.101 1.00 96.56 90 ARG A CA 1
ATOM 702 C C . ARG A 1 90 ? -12.456 -7.267 10.319 1.00 96.56 90 ARG A C 1
ATOM 704 O O . ARG A 1 90 ? -11.659 -6.340 10.272 1.00 96.56 90 ARG A O 1
ATOM 711 N N . THR A 1 91 ? -12.327 -8.392 9.627 1.00 96.81 91 THR A N 1
ATOM 712 C CA . THR A 1 91 ? -11.234 -8.665 8.693 1.00 96.81 91 THR A CA 1
ATOM 713 C C . THR A 1 91 ? -11.766 -9.283 7.397 1.00 96.81 91 THR A C 1
ATOM 715 O O . THR A 1 91 ? -12.885 -9.814 7.362 1.00 96.81 91 THR A O 1
ATOM 718 N N . GLY A 1 92 ? -10.974 -9.187 6.336 1.00 95.31 92 GLY A N 1
ATOM 719 C CA . GLY A 1 92 ? -11.176 -9.849 5.057 1.00 95.31 92 GLY A CA 1
ATOM 720 C C . GLY A 1 92 ? -9.866 -9.932 4.280 1.00 95.31 92 GLY A C 1
ATOM 721 O O . GLY A 1 92 ? -8.988 -9.085 4.438 1.00 95.31 92 GLY A O 1
ATOM 722 N N . ASP A 1 93 ? -9.747 -10.950 3.436 1.00 95.38 93 ASP A N 1
ATOM 723 C CA . ASP A 1 93 ? -8.555 -11.175 2.622 1.00 95.38 93 ASP A CA 1
ATOM 724 C C . ASP A 1 93 ? -8.672 -10.479 1.263 1.00 95.38 93 ASP A C 1
ATOM 726 O O . ASP A 1 93 ? -9.740 -10.462 0.642 1.00 95.38 93 ASP A O 1
ATOM 730 N N . PHE A 1 94 ? -7.554 -9.947 0.770 1.00 93.88 94 PHE A N 1
ATOM 731 C CA . PHE A 1 94 ? -7.457 -9.515 -0.619 1.00 93.88 94 PHE A CA 1
ATOM 732 C C . PHE A 1 94 ? -7.336 -10.719 -1.550 1.00 93.88 94 PHE A C 1
ATOM 734 O O . PHE A 1 94 ? -6.605 -11.675 -1.280 1.00 93.88 94 PHE A O 1
ATOM 741 N N . VAL A 1 95 ? -8.021 -10.632 -2.687 1.00 90.38 95 VAL A N 1
ATOM 742 C CA . VAL A 1 95 ? -7.946 -11.610 -3.771 1.00 90.38 95 VAL A CA 1
ATOM 743 C C . VAL A 1 95 ? -7.593 -10.903 -5.074 1.00 90.38 95 VAL A C 1
ATOM 745 O O . VAL A 1 95 ? -7.996 -9.762 -5.305 1.00 90.38 95 VAL A O 1
ATOM 748 N N . GLY A 1 96 ? -6.828 -11.578 -5.931 1.00 90.00 96 GLY A N 1
ATOM 749 C CA . GLY A 1 96 ? -6.500 -11.064 -7.259 1.00 90.00 96 GLY A CA 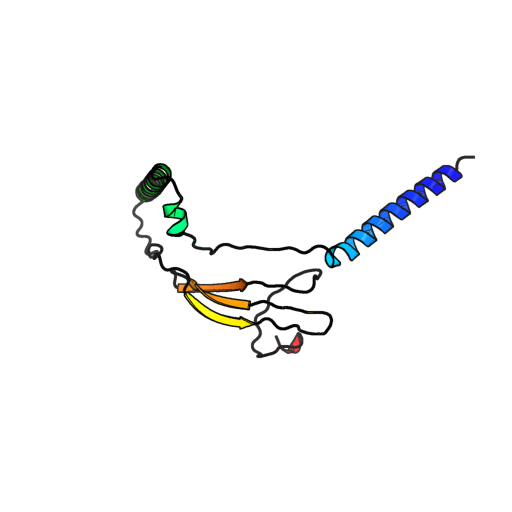1
ATOM 750 C C . GLY A 1 96 ? -7.745 -10.920 -8.134 1.00 90.00 96 GLY A C 1
ATOM 751 O O . GLY A 1 96 ? -8.641 -11.762 -8.084 1.00 90.00 96 GLY A O 1
ATOM 752 N N . ALA A 1 97 ? -7.774 -9.869 -8.952 1.00 85.25 97 ALA A N 1
ATOM 753 C CA . ALA A 1 97 ? -8.879 -9.601 -9.867 1.00 85.25 97 ALA A CA 1
ATOM 754 C C . ALA A 1 97 ? -8.792 -10.468 -11.134 1.00 85.25 97 ALA A C 1
ATOM 756 O O . ALA A 1 97 ? -9.792 -11.020 -11.587 1.00 85.25 97 ALA A O 1
ATOM 757 N N . ASP A 1 98 ? -7.589 -10.624 -11.696 1.00 87.25 98 ASP A N 1
ATOM 758 C CA . ASP A 1 98 ? -7.338 -11.463 -12.870 1.00 87.25 98 ASP A CA 1
ATOM 759 C C . ASP A 1 98 ? -5.876 -11.962 -12.924 1.00 87.25 98 ASP A C 1
ATOM 761 O O . ASP A 1 98 ? -5.115 -11.834 -11.964 1.00 87.25 98 ASP A O 1
ATOM 765 N N . SER A 1 99 ? -5.473 -12.574 -14.045 1.00 87.25 99 SER A N 1
ATOM 766 C CA . SER A 1 99 ? -4.126 -13.136 -14.226 1.00 87.25 99 SER A CA 1
ATOM 767 C C . SER A 1 99 ? -2.992 -12.104 -14.238 1.00 87.25 99 SER A C 1
ATOM 769 O O . SER A 1 99 ? -1.834 -12.474 -14.050 1.00 87.25 99 SER A O 1
ATOM 771 N N . PHE A 1 100 ? -3.299 -10.837 -14.505 1.00 86.75 100 PHE A N 1
ATOM 772 C CA . PHE A 1 100 ? -2.348 -9.729 -14.575 1.00 86.75 100 PHE A CA 1
ATOM 773 C C . PHE A 1 100 ? -2.486 -8.762 -13.392 1.00 86.75 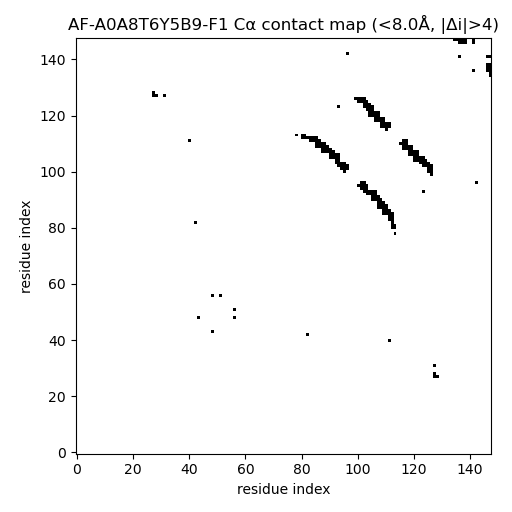100 PHE A C 1
ATOM 775 O O . PHE A 1 100 ? -1.490 -8.159 -13.010 1.00 86.75 100 PHE A O 1
ATOM 782 N N . HIS A 1 101 ? -3.668 -8.649 -12.782 1.00 87.75 101 HIS A N 1
ATOM 783 C CA . HIS A 1 101 ? -3.937 -7.793 -11.625 1.00 87.75 101 HIS A CA 1
ATOM 784 C C . HIS A 1 101 ? -4.090 -8.636 -10.358 1.00 87.75 101 HIS A C 1
ATOM 786 O O . HIS A 1 101 ? -5.193 -8.946 -9.902 1.00 87.75 101 HIS A O 1
ATOM 792 N N . GLN A 1 102 ? -2.950 -9.034 -9.799 1.00 91.50 102 GLN A N 1
ATOM 793 C CA . GLN A 1 102 ? -2.894 -9.820 -8.569 1.00 91.50 102 GLN A CA 1
ATOM 794 C C . GLN A 1 102 ? -2.813 -8.901 -7.348 1.00 91.50 102 GLN A C 1
ATOM 796 O O . GLN A 1 102 ? -2.118 -7.883 -7.390 1.00 91.50 102 GLN A O 1
ATOM 801 N N . GLY A 1 103 ? -3.503 -9.289 -6.276 1.00 92.88 103 GLY A N 1
ATOM 802 C CA . GLY A 1 103 ? -3.511 -8.615 -4.982 1.00 92.88 103 GLY A CA 1
ATOM 803 C C . GLY A 1 103 ? -3.637 -9.632 -3.847 1.00 92.88 103 GLY A C 1
ATOM 804 O O . GLY A 1 103 ? -4.328 -10.642 -3.999 1.00 92.88 103 GLY A O 1
ATOM 805 N N . SER A 1 104 ? -2.955 -9.382 -2.734 1.00 95.56 104 SER A N 1
ATOM 806 C CA . SER A 1 104 ? -2.961 -10.214 -1.526 1.00 95.56 104 SER A CA 1
ATOM 807 C C . SER A 1 104 ? -2.748 -9.367 -0.270 1.00 95.56 104 SER A C 1
ATOM 809 O O . SER A 1 104 ? -2.391 -8.194 -0.366 1.00 95.56 104 SER A O 1
ATOM 811 N N . GLY A 1 105 ? -2.950 -9.972 0.901 1.00 96.75 105 GLY A N 1
ATOM 812 C CA . GLY A 1 105 ? -2.883 -9.308 2.205 1.00 96.75 105 GLY A CA 1
ATOM 813 C C . GLY A 1 105 ? -4.250 -9.285 2.880 1.00 96.75 105 GLY A C 1
ATOM 814 O O . GLY A 1 105 ? -5.162 -10.004 2.467 1.00 96.75 105 GLY A O 1
ATOM 815 N N . GLN A 1 106 ? -4.408 -8.435 3.891 1.00 97.25 106 GLN A N 1
ATOM 816 C CA . GLN A 1 106 ? -5.629 -8.335 4.690 1.00 97.25 106 GLN A CA 1
ATOM 817 C C . GLN A 1 106 ? -6.141 -6.897 4.771 1.00 97.25 106 GLN A C 1
ATOM 819 O O . GLN A 1 106 ? -5.372 -5.947 4.901 1.00 97.25 106 GLN A O 1
ATOM 824 N N . ALA A 1 107 ? -7.460 -6.745 4.743 1.00 96.06 107 ALA A N 1
ATOM 825 C CA . ALA A 1 107 ? -8.166 -5.515 5.060 1.00 96.06 107 ALA A CA 1
ATOM 826 C C . ALA A 1 107 ? -8.840 -5.669 6.428 1.00 96.06 107 ALA A C 1
ATOM 828 O O . ALA A 1 107 ? -9.774 -6.459 6.588 1.00 96.06 107 ALA A O 1
ATOM 829 N N . ARG A 1 108 ? -8.384 -4.898 7.415 1.00 96.25 108 ARG A N 1
ATOM 830 C CA . ARG A 1 108 ? -8.881 -4.943 8.794 1.00 96.25 108 ARG A CA 1
ATOM 831 C C . ARG A 1 108 ? -9.578 -3.650 9.167 1.00 96.25 108 ARG A C 1
ATOM 833 O O . ARG A 1 108 ? -9.110 -2.565 8.838 1.00 96.25 108 ARG A O 1
ATOM 840 N N . ILE A 1 109 ? -10.690 -3.760 9.879 1.00 95.81 109 ILE A N 1
ATOM 841 C CA . ILE A 1 109 ? -11.426 -2.622 10.420 1.00 95.81 109 ILE A CA 1
ATOM 842 C C . ILE A 1 109 ? -11.246 -2.617 11.929 1.00 95.81 109 ILE A C 1
ATOM 844 O O . ILE A 1 109 ? -11.621 -3.580 12.599 1.00 95.81 109 ILE A O 1
ATOM 848 N N . PHE A 1 110 ? -10.742 -1.504 12.447 1.00 94.06 110 PHE A N 1
ATOM 849 C CA . PHE A 1 110 ? -10.615 -1.234 13.872 1.00 94.06 110 PHE A CA 1
ATOM 850 C C . PHE A 1 110 ? -11.623 -0.174 14.310 1.00 94.06 110 PHE A C 1
ATOM 852 O O . PHE A 1 110 ? -11.963 0.720 13.532 1.00 94.06 110 PHE A O 1
ATOM 859 N N . VAL A 1 111 ? -12.077 -0.252 15.557 1.00 91.88 111 VAL A N 1
ATOM 860 C CA . VAL A 1 111 ? -12.735 0.854 16.259 1.00 91.88 111 VAL A CA 1
ATOM 861 C C . VAL A 1 111 ? -11.708 1.490 17.191 1.00 91.88 111 VAL A C 1
ATOM 863 O O . VAL A 1 111 ? -11.094 0.793 17.999 1.00 91.88 111 VAL A O 1
ATOM 866 N N . LEU A 1 112 ? -11.488 2.798 17.052 1.00 88.44 112 LEU A N 1
ATOM 867 C CA . LEU A 1 112 ? -10.544 3.532 17.896 1.00 88.44 112 LEU A CA 1
ATOM 868 C C . LEU A 1 112 ? -11.197 3.969 19.214 1.00 88.44 112 LEU A C 1
ATOM 870 O O . LEU A 1 112 ? -12.409 3.848 19.410 1.00 88.44 112 LEU A O 1
ATOM 874 N N . ALA A 1 113 ? -10.386 4.509 20.125 1.00 80.69 113 ALA A N 1
ATOM 875 C CA . ALA A 1 113 ? -10.833 5.001 21.426 1.00 80.69 113 ALA A CA 1
ATOM 876 C C . ALA A 1 113 ? -11.918 6.093 21.341 1.00 80.69 113 ALA A C 1
ATOM 878 O O . ALA A 1 113 ? -12.780 6.165 22.217 1.00 80.69 113 ALA A O 1
ATOM 879 N N . ASP A 1 114 ? -11.901 6.903 20.280 1.00 79.19 114 ASP A N 1
ATOM 880 C CA . ASP A 1 114 ? -12.893 7.948 19.994 1.00 79.19 114 ASP A CA 1
ATOM 881 C C . A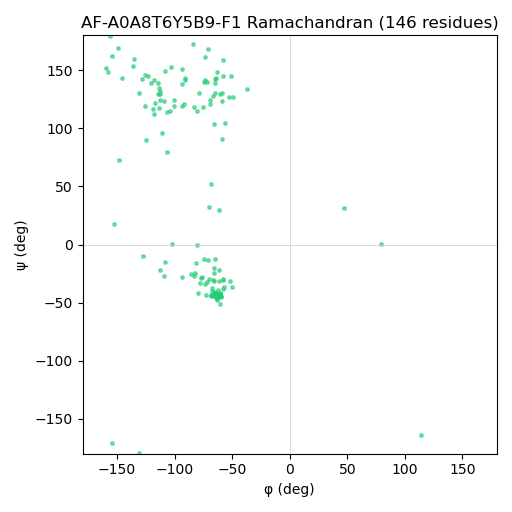SP A 1 114 ? -14.190 7.407 19.350 1.00 79.19 114 ASP A C 1
ATOM 883 O O . ASP A 1 114 ? -15.121 8.161 19.065 1.00 79.19 114 ASP A O 1
ATOM 887 N N . GLY A 1 115 ? -14.274 6.090 19.126 1.00 85.38 115 GLY A N 1
ATOM 888 C CA . GLY A 1 115 ? -15.404 5.419 18.486 1.00 85.38 115 GLY A CA 1
ATOM 889 C C . GLY A 1 115 ? -15.425 5.518 16.958 1.00 85.38 115 GLY A C 1
ATOM 890 O O . GLY A 1 115 ? -16.340 4.969 16.332 1.00 85.38 115 GLY A O 1
ATOM 891 N N . THR A 1 116 ? -14.443 6.180 16.337 1.00 90.44 116 THR A N 1
ATOM 892 C CA . THR A 1 116 ? -14.291 6.194 14.878 1.00 90.44 116 THR A CA 1
ATOM 893 C C . THR A 1 116 ? -13.819 4.833 14.363 1.00 90.44 116 THR A C 1
ATOM 895 O O . THR A 1 116 ? -13.461 3.937 15.132 1.00 90.44 116 THR A O 1
ATOM 898 N N . ARG A 1 117 ? -13.871 4.638 13.040 1.00 92.56 117 ARG A N 1
ATOM 899 C CA . ARG A 1 117 ? -13.423 3.405 12.384 1.00 92.56 117 ARG A CA 1
ATOM 900 C C . ARG A 1 117 ? -12.202 3.680 11.525 1.00 92.56 117 ARG A C 1
ATOM 902 O O . ARG A 1 117 ? -12.223 4.612 10.725 1.00 92.56 117 ARG A O 1
ATOM 909 N N . LEU A 1 118 ? -11.203 2.814 11.631 1.00 92.75 118 LEU A N 1
ATOM 910 C CA . LEU A 1 118 ? -10.019 2.811 10.778 1.00 9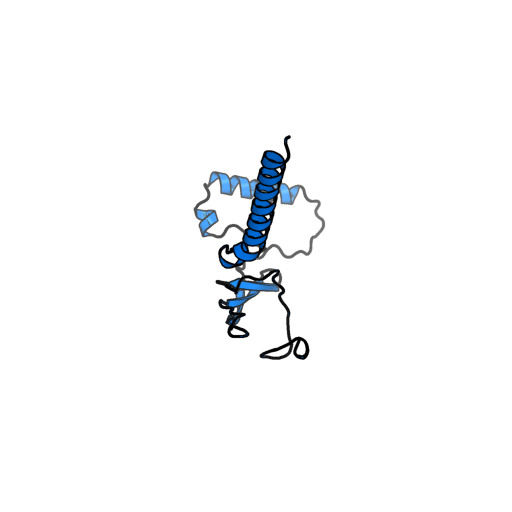2.75 118 LEU A CA 1
ATOM 911 C C . LEU A 1 118 ? -10.028 1.558 9.907 1.00 92.75 118 LEU A C 1
ATOM 913 O O . LEU A 1 118 ? -10.181 0.454 10.426 1.00 92.75 118 LEU A O 1
ATOM 917 N N . LEU A 1 119 ? -9.840 1.731 8.599 1.00 94.19 119 LEU A N 1
ATOM 918 C CA . LEU A 1 119 ? -9.511 0.642 7.684 1.00 94.19 119 LEU A CA 1
ATOM 919 C C . LEU A 1 119 ? -7.987 0.579 7.549 1.00 94.19 119 LEU A C 1
ATOM 921 O O . LEU A 1 119 ? -7.381 1.545 7.096 1.00 94.19 119 LEU A O 1
ATOM 925 N N . ARG A 1 120 ? -7.385 -0.549 7.927 1.00 94.38 120 ARG A N 1
ATOM 926 C CA . ARG A 1 120 ? -5.949 -0.814 7.804 1.00 94.38 120 ARG A CA 1
ATOM 927 C C . ARG A 1 120 ? -5.724 -1.921 6.783 1.00 94.38 120 ARG A C 1
ATOM 929 O O . ARG A 1 120 ? -6.395 -2.953 6.831 1.00 94.38 120 ARG A O 1
ATOM 936 N N . LEU A 1 121 ? -4.793 -1.691 5.864 1.00 95.69 121 LEU A N 1
ATOM 937 C CA . LEU A 1 121 ? -4.348 -2.697 4.906 1.00 95.69 121 LEU A CA 1
ATOM 938 C C . LEU A 1 121 ? -3.026 -3.273 5.411 1.00 95.69 121 LEU A C 1
ATOM 940 O O . LEU A 1 121 ? -2.064 -2.533 5.591 1.00 95.69 121 LEU A O 1
ATOM 944 N N . GLU A 1 122 ? -2.990 -4.573 5.677 1.00 95.56 122 GLU A N 1
ATOM 945 C CA . GLU A 1 122 ? -1.829 -5.259 6.248 1.00 95.56 122 GLU A CA 1
ATOM 946 C C . GLU A 1 122 ? -1.284 -6.309 5.297 1.00 95.56 122 GLU A C 1
ATOM 948 O O . GLU A 1 122 ? -2.051 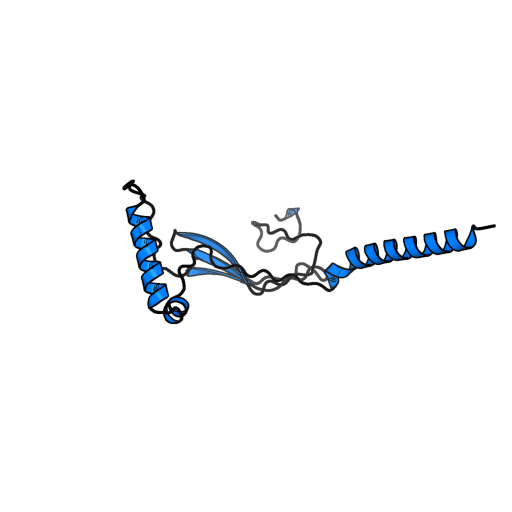-6.988 4.608 1.00 95.56 122 GLU A O 1
ATOM 953 N N . ASP A 1 123 ? 0.047 -6.425 5.258 1.00 95.44 123 ASP A N 1
ATOM 954 C CA . ASP A 1 123 ? 0.771 -7.278 4.310 1.00 95.44 123 ASP A CA 1
ATOM 955 C C . ASP A 1 123 ? 0.255 -7.105 2.869 1.00 95.44 123 ASP A C 1
ATOM 957 O O . ASP A 1 123 ? 0.210 -8.047 2.072 1.00 95.44 123 ASP A O 1
ATOM 961 N N . PHE A 1 124 ? -0.204 -5.887 2.555 1.00 95.38 124 PHE A N 1
ATOM 962 C CA . PHE A 1 124 ? -0.884 -5.591 1.309 1.00 95.38 124 PHE A CA 1
ATOM 963 C C . PHE A 1 124 ? 0.130 -5.522 0.177 1.00 95.38 124 PHE A C 1
ATOM 965 O O . PHE A 1 124 ? 1.029 -4.681 0.166 1.00 95.38 124 PHE A O 1
ATOM 972 N N . MET A 1 125 ? -0.042 -6.413 -0.792 1.00 93.44 125 MET A N 1
ATOM 973 C CA . MET A 1 125 ? 0.803 -6.501 -1.971 1.00 93.44 125 MET A CA 1
ATOM 974 C C . MET A 1 125 ? -0.081 -6.559 -3.205 1.00 93.44 125 MET A C 1
ATOM 976 O O . MET A 1 125 ? -1.008 -7.363 -3.281 1.00 93.44 125 MET A O 1
ATOM 980 N N . VAL A 1 126 ? 0.218 -5.710 -4.180 1.00 93.00 126 VAL A N 1
ATOM 981 C CA . VAL A 1 126 ? -0.510 -5.625 -5.444 1.00 93.00 126 VAL A CA 1
ATOM 982 C C . VAL A 1 126 ? 0.480 -5.504 -6.591 1.00 93.00 126 VAL A C 1
ATOM 984 O O . VAL A 1 126 ? 1.598 -5.024 -6.420 1.00 93.00 126 VAL A O 1
ATOM 987 N N . THR A 1 127 ? 0.073 -5.954 -7.772 1.00 91.31 127 THR A N 1
ATOM 988 C CA . THR A 1 127 ? 0.859 -5.745 -8.992 1.00 91.31 127 THR A CA 1
ATOM 989 C C . THR A 1 127 ? 1.062 -4.247 -9.233 1.00 91.31 127 THR A C 1
ATOM 991 O O . THR A 1 127 ? 0.095 -3.485 -9.216 1.00 91.31 127 THR A O 1
ATOM 994 N N . ASN A 1 128 ? 2.305 -3.822 -9.479 1.00 89.31 128 ASN A N 1
ATOM 995 C CA . ASN A 1 128 ? 2.620 -2.407 -9.677 1.00 89.31 128 ASN A CA 1
ATOM 996 C C . ASN A 1 128 ? 1.876 -1.822 -10.890 1.00 89.31 128 ASN A C 1
ATOM 998 O O . ASN A 1 128 ? 1.928 -2.359 -11.999 1.00 89.31 128 ASN A O 1
ATOM 1002 N N . GLY A 1 129 ? 1.211 -0.688 -10.667 1.00 83.62 129 GLY A N 1
ATOM 1003 C CA . GLY A 1 129 ? 0.454 0.068 -11.663 1.00 83.62 129 GLY A CA 1
ATOM 1004 C C . GLY A 1 129 ? 0.816 1.559 -11.656 1.00 83.62 129 GLY A C 1
ATOM 1005 O O . GLY A 1 129 ? 1.681 1.983 -10.889 1.00 83.62 129 GLY A O 1
ATOM 1006 N N . PRO A 1 130 ? 0.185 2.376 -12.519 1.00 81.06 130 PRO A N 1
ATOM 1007 C CA . PRO A 1 130 ? 0.444 3.816 -12.573 1.00 81.06 130 PRO A CA 1
ATOM 1008 C C . PRO A 1 130 ? -0.079 4.572 -11.343 1.00 81.06 130 PRO A C 1
ATOM 1010 O O . PRO A 1 130 ? 0.497 5.599 -10.992 1.00 81.06 130 PRO A O 1
ATOM 1013 N N . ASP A 1 131 ? -1.154 4.083 -10.717 1.00 83.56 131 ASP A N 1
ATOM 1014 C CA . ASP A 1 131 ? -1.755 4.658 -9.510 1.00 83.56 131 ASP A CA 1
ATOM 1015 C C . ASP A 1 131 ? -2.517 3.581 -8.712 1.00 83.56 131 ASP A C 1
ATOM 1017 O O . ASP A 1 131 ? -2.855 2.527 -9.264 1.00 83.56 131 ASP A O 1
ATOM 1021 N N . LEU A 1 132 ? -2.797 3.849 -7.433 1.00 86.56 132 LEU A N 1
ATOM 1022 C CA . LEU A 1 132 ? -3.612 3.004 -6.555 1.00 86.56 132 LEU A CA 1
ATOM 1023 C C . LEU A 1 132 ? -4.868 3.764 -6.117 1.00 86.56 132 LEU A C 1
ATOM 1025 O O . LEU A 1 132 ? -4.794 4.799 -5.457 1.00 86.56 132 LEU A O 1
ATOM 1029 N N . HIS A 1 133 ? -6.034 3.196 -6.417 1.00 88.00 133 HIS A N 1
ATOM 1030 C CA . HIS A 1 133 ? -7.319 3.695 -5.938 1.00 88.00 133 HIS A CA 1
ATOM 1031 C C . HIS A 1 133 ? -8.030 2.625 -5.115 1.00 88.00 133 HIS A C 1
ATOM 1033 O O . HIS A 1 133 ? -8.052 1.455 -5.492 1.00 88.00 133 HIS A O 1
ATOM 1039 N N . VAL A 1 134 ? -8.645 3.047 -4.012 1.00 88.31 134 VAL A N 1
ATOM 1040 C CA . VAL A 1 134 ? -9.452 2.189 -3.141 1.00 88.31 134 VAL A CA 1
ATOM 1041 C C . VAL A 1 134 ? -10.900 2.642 -3.240 1.00 88.31 134 VAL A C 1
ATOM 1043 O O . VAL A 1 134 ? -11.206 3.813 -3.016 1.00 88.31 134 VAL A O 1
ATOM 1046 N N . LEU A 1 135 ? -11.783 1.714 -3.599 1.00 88.62 135 LEU A N 1
ATOM 1047 C CA . LEU A 1 135 ? -13.207 1.958 -3.797 1.00 88.62 135 LEU A CA 1
ATOM 1048 C C . LEU A 1 135 ? -14.002 1.024 -2.889 1.00 88.62 135 LEU A C 1
ATOM 1050 O O . LEU A 1 135 ? -13.601 -0.115 -2.654 1.00 88.62 135 LEU A O 1
ATOM 1054 N N . LEU A 1 136 ? -15.129 1.513 -2.381 1.00 87.94 136 LEU A N 1
ATOM 1055 C CA . LEU A 1 136 ? -16.058 0.719 -1.590 1.00 87.94 136 LEU A CA 1
ATOM 1056 C C . LEU A 1 136 ? -17.260 0.377 -2.469 1.00 87.94 136 LEU A C 1
ATOM 1058 O O . LEU A 1 136 ? -17.989 1.281 -2.866 1.00 87.94 136 LEU A O 1
ATOM 1062 N N . ALA A 1 137 ? -17.444 -0.908 -2.757 1.00 88.12 137 ALA A N 1
ATOM 1063 C CA . ALA A 1 137 ? -18.544 -1.409 -3.574 1.00 88.12 137 ALA A CA 1
ATOM 1064 C C . ALA A 1 137 ? -19.627 -2.052 -2.702 1.00 88.12 137 ALA A C 1
ATOM 1066 O O . ALA A 1 137 ? -19.356 -2.556 -1.607 1.00 88.12 137 ALA A O 1
ATOM 1067 N N . THR A 1 138 ? -20.864 -2.040 -3.197 1.00 88.31 138 THR A N 1
ATOM 1068 C CA . THR A 1 138 ? -21.982 -2.736 -2.536 1.00 88.31 138 THR A CA 1
ATOM 1069 C C . THR A 1 138 ? -22.083 -4.206 -2.933 1.00 88.31 138 THR A C 1
ATOM 1071 O O . THR A 1 138 ? -22.586 -5.012 -2.144 1.00 88.31 138 THR A O 1
ATOM 1074 N N . GLU A 1 139 ? -21.573 -4.566 -4.113 1.00 87.88 139 GLU A N 1
ATOM 1075 C CA . GLU A 1 139 ? -21.510 -5.952 -4.564 1.00 87.88 139 GLU A CA 1
ATOM 1076 C C . GLU A 1 139 ? -20.421 -6.742 -3.813 1.00 87.88 139 GLU A C 1
ATOM 1078 O O . GLU A 1 139 ? -19.333 -6.215 -3.570 1.00 87.88 139 GLU A O 1
ATOM 1083 N N . PRO A 1 140 ? -20.656 -8.021 -3.455 1.00 82.31 140 PRO A N 1
ATOM 1084 C CA . PRO A 1 140 ? -19.668 -8.829 -2.740 1.00 82.31 140 PRO A CA 1
ATOM 1085 C C . PRO A 1 140 ? -18.396 -9.128 -3.542 1.00 82.31 140 PRO A C 1
ATOM 1087 O O . PRO A 1 140 ? -17.368 -9.437 -2.945 1.00 82.31 140 PRO A O 1
ATOM 1090 N N . SER A 1 141 ? -18.472 -9.103 -4.876 1.00 82.62 141 SER A N 1
ATOM 1091 C CA . SER A 1 141 ? -17.341 -9.387 -5.766 1.00 82.62 141 SER A CA 1
ATOM 1092 C C . SER A 1 141 ? -17.456 -8.573 -7.061 1.00 82.62 141 SER A C 1
ATOM 1094 O O . SER A 1 141 ? -17.782 -9.144 -8.104 1.00 82.62 141 SER A O 1
ATOM 1096 N N . PRO A 1 142 ? -17.218 -7.252 -7.012 1.00 84.50 142 PRO A N 1
ATOM 1097 C CA . PRO A 1 142 ? -17.277 -6.405 -8.197 1.00 84.50 142 PRO A CA 1
ATOM 1098 C C . PRO A 1 142 ? -16.173 -6.808 -9.183 1.00 84.50 142 PRO A C 1
ATOM 1100 O O . PRO A 1 142 ? -15.011 -6.952 -8.799 1.00 84.50 142 PRO A O 1
ATOM 1103 N N . ALA A 1 143 ? -16.529 -7.007 -10.450 1.00 81.00 143 ALA A N 1
ATOM 1104 C CA . ALA A 1 143 ? -15.602 -7.402 -11.510 1.00 81.00 143 ALA A CA 1
ATOM 1105 C C . ALA A 1 143 ? -15.318 -6.261 -12.502 1.00 81.00 143 ALA A C 1
ATOM 1107 O O . ALA A 1 143 ? -14.354 -6.330 -13.266 1.00 81.00 143 ALA A O 1
ATOM 1108 N N . GLY A 1 144 ? -16.133 -5.203 -12.497 1.00 79.62 144 GLY A N 1
ATOM 1109 C CA . GLY A 1 144 ? -15.948 -4.032 -13.350 1.00 79.62 144 GLY A CA 1
ATOM 1110 C C . GLY A 1 144 ? -16.595 -2.767 -12.794 1.00 79.62 144 GLY A C 1
ATOM 1111 O O . GLY A 1 144 ? -17.216 -2.779 -11.738 1.00 79.62 144 GLY A O 1
ATOM 1112 N N . GLN A 1 145 ? -16.452 -1.658 -13.530 1.00 81.31 145 GLN A N 1
ATOM 1113 C CA . GLN A 1 145 ? -17.028 -0.362 -13.141 1.00 81.31 145 GLN A CA 1
ATOM 1114 C C . GLN A 1 145 ? -18.548 -0.392 -12.961 1.00 81.31 145 GLN A C 1
ATOM 1116 O O . GLN A 1 145 ? -19.066 0.379 -12.162 1.00 81.31 145 GLN A O 1
ATOM 1121 N N . ASP A 1 146 ? -19.243 -1.264 -13.690 1.00 84.81 146 ASP A N 1
ATOM 1122 C CA . ASP A 1 146 ? -20.698 -1.393 -13.610 1.00 84.81 146 ASP A CA 1
ATOM 1123 C C . ASP A 1 146 ? -21.168 -2.036 -12.285 1.00 84.81 146 ASP A C 1
ATOM 1125 O O . ASP A 1 146 ? -22.351 -1.950 -11.963 1.00 84.81 146 ASP A O 1
ATOM 1129 N N . ASP A 1 147 ? -20.247 -2.635 -11.515 1.00 80.06 147 ASP A N 1
ATOM 1130 C CA . ASP A 1 147 ? -20.516 -3.330 -10.247 1.00 80.06 147 ASP A CA 1
ATOM 1131 C C . ASP A 1 147 ? -20.138 -2.498 -8.998 1.00 80.06 147 ASP A C 1
ATOM 1133 O O . ASP A 1 147 ? -20.245 -2.992 -7.870 1.00 80.06 147 ASP A O 1
ATOM 1137 N N . LEU A 1 148 ? -19.631 -1.271 -9.188 1.00 76.06 148 LEU A N 1
ATOM 1138 C CA . LEU A 1 148 ? -19.168 -0.383 -8.111 1.00 76.06 148 LEU A CA 1
ATOM 1139 C C . LEU A 1 148 ? -20.310 0.412 -7.463 1.00 76.06 148 LEU A C 1
ATOM 1141 O O . LEU A 1 148 ? -21.088 1.061 -8.199 1.00 76.06 148 LEU A O 1
#

Nearest PDB structures (foldseek):
  7zct-assembly2_B  TM=3.395E-01  e=2.006E+00  Discosoma sp.
  6zlx-assembly1_A  TM=3.980E-01  e=3.254E+00  Homo sapiens
  4zf5-assembly1_A  TM=4.008E-01  e=3.456E+00  Aequorea victoria
  7dnb-assembly1_C  TM=4.373E-01  e=9.096E+00  Aequorea victoria
  6aa7-assembly1_A  TM=2.932E-01  e=3.901E+00  Acropora digitifera

Solvent-accessible surface area (backbone atoms only — not comparable to full-atom values): 9423 Å² total; per-residue (Å²): 144,69,64,66,66,53,51,52,51,51,50,52,52,50,50,51,53,51,51,52,52,52,44,69,71,49,44,54,83,77,55,86,85,88,85,88,80,77,67,97,78,69,72,76,48,74,68,54,59,67,70,44,52,72,66,56,53,52,48,52,53,48,50,55,54,49,53,64,66,73,47,75,90,66,83,67,89,62,77,71,84,51,92,50,71,66,42,80,77,48,76,47,72,48,67,49,82,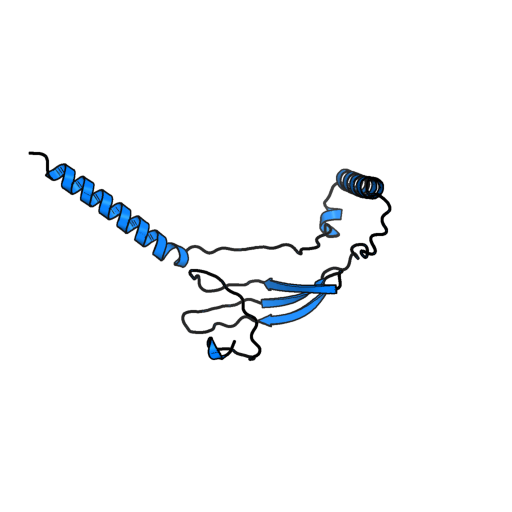51,99,78,47,41,34,36,37,36,44,35,33,26,36,40,61,88,69,48,76,48,83,45,74,42,79,65,46,62,58,75,66,99,73,88,85,88,81,88,52,87,48,97,76,60,87,51,82,92,39,88

Mean predicted aligned error: 13.21 Å

pLDDT: mean 82.37, std 14.01, range [46.69, 98.31]

Secondary structure (DSSP, 8-state):
--HHHHHHHHHHHHHHHHHHHHHHHHGGGT---------SS-PPPHHHHHHS-HHHHHHHHHHHHHHHHHS-------------PPEEEEEEE---SSSSS-EEEEEEEEE-TTS-EEEEEEEEEE---S-------SSSS--SGGG-